Protein AF-T2KP67-F1 (afdb_monomer)

pLDDT: mean 79.99, std 13.38, range [51.03, 97.69]

Structure (mmCIF, N/CA/C/O backbone):
data_AF-T2KP67-F1
#
_entry.id   AF-T2KP67-F1
#
loop_
_atom_site.group_PDB
_atom_site.id
_atom_site.type_symbol
_atom_site.label_atom_id
_atom_site.label_alt_id
_atom_site.label_comp_id
_atom_site.label_asym_id
_atom_site.label_entity_id
_atom_site.label_seq_id
_atom_site.pdbx_PDB_ins_code
_atom_site.Cartn_x
_atom_site.Cartn_y
_atom_site.Cartn_z
_atom_site.occupancy
_atom_site.B_iso_or_equiv
_atom_site.auth_seq_id
_atom_site.auth_comp_id
_atom_site.auth_asym_id
_atom_site.auth_atom_id
_atom_site.pdbx_PDB_model_num
ATOM 1 N N . VAL A 1 1 ? -14.548 -4.766 11.062 1.00 51.03 1 VAL A N 1
ATOM 2 C CA . VAL A 1 1 ? -13.619 -5.915 10.933 1.00 51.03 1 VAL A CA 1
ATOM 3 C C . VAL A 1 1 ? -12.703 -5.662 9.746 1.00 51.03 1 VAL A C 1
ATOM 5 O O . VAL A 1 1 ? -13.209 -5.506 8.644 1.00 51.03 1 VAL A O 1
ATOM 8 N N . ILE A 1 2 ? -11.388 -5.583 9.957 1.00 51.72 2 ILE A N 1
ATOM 9 C CA . ILE A 1 2 ? -10.388 -5.496 8.882 1.00 51.72 2 ILE A CA 1
ATOM 10 C C . ILE A 1 2 ? -9.836 -6.909 8.673 1.00 51.72 2 ILE A C 1
ATOM 12 O O . ILE A 1 2 ? -9.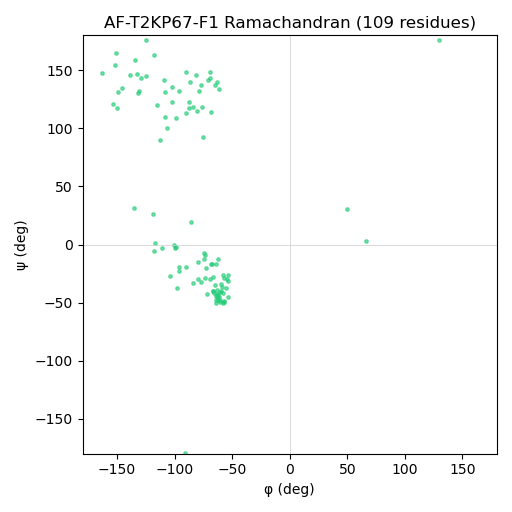149 -7.441 9.546 1.00 51.72 2 ILE A O 1
ATOM 16 N N . SER A 1 3 ? -10.192 -7.541 7.552 1.00 54.12 3 SER A N 1
ATOM 17 C CA . SER A 1 3 ? -9.674 -8.851 7.114 1.00 54.12 3 SER A CA 1
ATOM 18 C C . SER A 1 3 ? -9.703 -9.979 8.162 1.00 54.12 3 SER A C 1
ATOM 20 O O . SER A 1 3 ? -8.847 -10.852 8.133 1.00 54.12 3 SER A O 1
ATOM 22 N N . SER A 1 4 ? -10.662 -9.980 9.093 1.00 51.69 4 SER A N 1
ATOM 23 C CA . SER A 1 4 ? -10.760 -10.942 10.216 1.00 51.69 4 SER A CA 1
ATOM 24 C C . SER A 1 4 ? -9.644 -10.871 11.269 1.00 51.69 4 SER A C 1
ATOM 26 O O . SER A 1 4 ? -9.668 -11.657 12.211 1.00 51.69 4 SER A O 1
ATOM 28 N N . TYR A 1 5 ? -8.701 -9.932 11.156 1.00 51.25 5 TYR A N 1
ATOM 29 C CA . TYR A 1 5 ? -7.563 -9.815 12.077 1.00 51.25 5 TYR A CA 1
ATOM 30 C C . TYR A 1 5 ? -7.702 -8.666 13.075 1.00 51.25 5 TYR A C 1
ATOM 32 O O . TYR A 1 5 ? -7.170 -8.772 14.176 1.00 51.25 5 TYR A O 1
ATOM 40 N N . ALA A 1 6 ? -8.439 -7.606 12.728 1.00 52.38 6 ALA A N 1
ATOM 41 C CA . ALA A 1 6 ? -8.671 -6.473 13.622 1.00 52.38 6 ALA A CA 1
ATOM 42 C C . ALA A 1 6 ? -10.142 -6.058 13.689 1.00 52.38 6 ALA A C 1
ATOM 44 O O . ALA A 1 6 ? -10.876 -6.104 12.692 1.00 52.38 6 ALA A O 1
ATOM 45 N N . HIS A 1 7 ? -10.565 -5.594 14.862 1.00 60.91 7 HIS A N 1
ATOM 46 C CA . HIS A 1 7 ? -11.833 -4.897 15.032 1.00 60.91 7 HIS A CA 1
ATOM 47 C C . HIS A 1 7 ? -11.690 -3.707 15.975 1.00 60.91 7 HIS A C 1
ATOM 49 O O . HIS A 1 7 ? -10.892 -3.741 16.908 1.00 60.91 7 HIS A O 1
ATOM 55 N N . GLY A 1 8 ? -12.462 -2.658 15.691 1.00 57.78 8 GLY A N 1
ATOM 56 C CA . GLY A 1 8 ? -12.661 -1.537 16.599 1.00 57.78 8 GLY A CA 1
ATOM 57 C C . GLY A 1 8 ? -13.642 -1.945 17.685 1.00 57.78 8 GLY A C 1
ATOM 58 O O . GLY A 1 8 ? -14.634 -2.619 17.393 1.00 57.78 8 GLY A O 1
ATOM 59 N N . HIS A 1 9 ? -13.344 -1.574 18.923 1.00 62.62 9 HIS A N 1
ATOM 60 C CA . HIS A 1 9 ? -14.279 -1.720 20.029 1.00 62.62 9 HIS A CA 1
ATOM 61 C C . HIS A 1 9 ? -15.116 -0.451 20.142 1.00 62.62 9 HIS A C 1
ATOM 63 O O . HIS A 1 9 ? -14.594 0.593 20.520 1.00 62.62 9 HIS A O 1
ATOM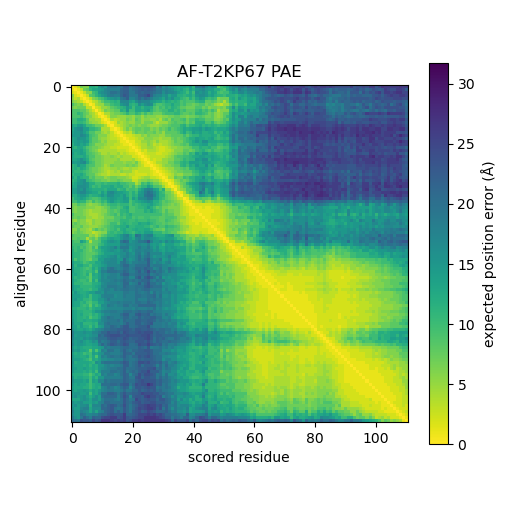 69 N N . ASP A 1 10 ? -16.412 -0.562 19.862 1.00 61.47 10 ASP A N 1
ATOM 70 C CA . ASP A 1 10 ? -17.387 0.431 20.308 1.00 61.47 10 ASP A CA 1
ATOM 71 C C . ASP A 1 10 ? -17.933 0.055 21.684 1.00 61.47 10 ASP A C 1
ATOM 73 O O . ASP A 1 10 ? -18.071 -1.128 22.023 1.00 61.47 10 ASP A O 1
ATOM 77 N N . ASN A 1 11 ? -18.271 1.066 22.485 1.00 68.38 11 ASN A N 1
ATOM 78 C CA . ASN A 1 11 ? -18.896 0.833 23.777 1.00 68.38 11 ASN A CA 1
ATOM 79 C C . ASN A 1 11 ? -20.372 0.430 23.604 1.00 68.38 11 ASN A C 1
ATOM 81 O O . ASN A 1 11 ? -21.282 1.260 23.547 1.00 68.38 11 ASN A O 1
ATOM 85 N N . VAL A 1 12 ? -20.600 -0.880 23.535 1.00 70.50 12 VAL A N 1
ATOM 86 C CA . VAL A 1 12 ? -21.922 -1.488 23.327 1.00 70.50 12 VAL A CA 1
ATOM 87 C C . VAL A 1 12 ? -22.843 -1.432 24.553 1.00 70.50 12 VAL A C 1
ATOM 89 O O . VAL A 1 12 ? -24.022 -1.766 24.439 1.00 70.50 12 VAL A O 1
ATOM 92 N N . THR A 1 13 ? -22.359 -1.023 25.734 1.00 66.25 13 THR A N 1
ATOM 93 C CA . THR A 1 13 ? -23.242 -0.845 26.903 1.00 66.25 13 THR A CA 1
ATOM 94 C C . THR A 1 13 ? -24.050 0.452 26.817 1.00 66.25 13 THR A C 1
ATOM 96 O O . THR A 1 13 ? -25.201 0.474 27.260 1.00 66.25 13 THR A O 1
ATOM 99 N N . GLU A 1 14 ? -23.490 1.497 26.206 1.00 69.19 14 GLU A N 1
ATOM 100 C CA . GLU A 1 14 ? -24.082 2.841 26.147 1.00 69.19 14 GLU A CA 1
ATOM 101 C C . GLU A 1 14 ? -24.827 3.109 24.834 1.00 69.19 14 GLU A C 1
ATOM 103 O O . GLU A 1 14 ? -25.891 3.723 24.850 1.00 69.19 14 GLU A O 1
ATOM 108 N N . ASN A 1 15 ? -24.315 2.604 23.706 1.00 65.81 15 ASN A N 1
ATOM 109 C CA . ASN A 1 15 ? -24.730 3.051 22.370 1.00 65.81 15 ASN A CA 1
ATOM 110 C C . ASN A 1 15 ? -25.348 1.947 21.495 1.00 65.81 15 ASN A C 1
ATOM 112 O O . ASN A 1 15 ? -25.282 2.004 20.268 1.00 65.81 15 ASN A O 1
ATOM 116 N N . THR A 1 16 ? -25.941 0.908 22.088 1.00 69.38 16 THR A N 1
ATOM 117 C CA . THR A 1 16 ? -26.558 -0.197 21.333 1.00 69.38 16 THR A CA 1
ATOM 118 C C . THR A 1 16 ? -27.963 -0.496 21.836 1.00 69.38 16 THR A C 1
ATOM 120 O O . THR A 1 16 ? -28.189 -0.633 23.037 1.00 69.38 16 THR A O 1
ATOM 123 N N . ALA A 1 17 ? -28.912 -0.609 20.902 1.00 72.50 17 ALA A N 1
ATOM 124 C CA . ALA A 1 17 ? -30.273 -1.032 21.208 1.00 72.50 17 ALA A CA 1
ATOM 125 C C . ALA A 1 17 ? -30.269 -2.450 21.798 1.00 72.50 17 ALA A C 1
ATOM 127 O O . ALA A 1 17 ? -29.638 -3.349 21.241 1.00 72.50 17 ALA A O 1
ATOM 128 N N . ASP A 1 18 ? -31.014 -2.669 22.884 1.00 74.88 18 ASP A N 1
ATOM 129 C CA . ASP A 1 18 ? -31.018 -3.950 23.607 1.00 74.88 18 ASP A CA 1
ATOM 130 C C . ASP A 1 18 ? -31.430 -5.143 22.722 1.00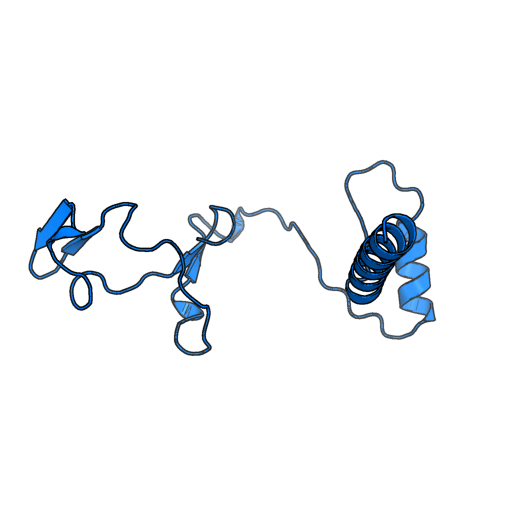 74.88 18 ASP A C 1
ATOM 132 O O . ASP A 1 18 ? -30.973 -6.260 22.942 1.00 74.88 18 ASP A O 1
ATOM 136 N N . SER A 1 19 ? -32.219 -4.910 21.665 1.00 75.06 19 SER A N 1
ATOM 137 C CA . SER A 1 19 ? -32.607 -5.927 20.673 1.00 75.06 19 SER A CA 1
ATOM 138 C C . SER A 1 19 ? -31.439 -6.502 19.865 1.00 75.06 19 SER A C 1
ATOM 140 O O . SER A 1 19 ? -31.580 -7.552 19.238 1.00 75.06 19 SER A O 1
ATOM 142 N N . LEU A 1 20 ? -30.293 -5.824 19.863 1.00 68.56 20 LEU A N 1
ATOM 143 C CA . LEU A 1 20 ? -29.078 -6.258 19.185 1.00 68.56 20 LEU A CA 1
ATOM 144 C C . LEU A 1 20 ? -28.072 -6.898 20.164 1.00 68.56 20 LEU A C 1
ATOM 146 O O . LEU A 1 20 ? -27.017 -7.368 19.745 1.00 68.56 20 LEU A O 1
ATOM 150 N N . LEU A 1 21 ? -28.380 -6.980 21.461 1.00 76.94 21 LEU A N 1
ATOM 151 C CA . LEU A 1 21 ? -27.513 -7.581 22.476 1.00 76.94 21 LEU A CA 1
ATOM 152 C C . LEU A 1 21 ? -28.004 -8.992 22.839 1.00 76.94 21 LEU A C 1
ATOM 154 O O . LEU A 1 21 ? -29.189 -9.214 23.059 1.00 76.94 21 LEU A O 1
ATOM 158 N N . LEU A 1 22 ? -27.088 -9.962 22.936 1.00 79.69 22 LEU A N 1
ATOM 159 C CA . LEU A 1 22 ? -27.393 -11.293 23.484 1.00 79.69 22 LEU A CA 1
ATOM 160 C C . LEU A 1 22 ? -27.549 -11.255 25.009 1.00 79.69 22 LEU A C 1
ATOM 162 O O . LEU A 1 22 ? -28.232 -12.102 25.579 1.00 79.69 22 LEU A O 1
ATOM 166 N N . SER A 1 23 ? -26.864 -10.328 25.681 1.00 80.88 23 SER A N 1
ATOM 167 C CA . SER A 1 23 ? -26.896 -10.161 27.138 1.00 80.88 23 SER A CA 1
ATOM 168 C C . SER A 1 23 ? -26.360 -8.782 27.531 1.00 80.88 23 SER A C 1
ATOM 170 O O . SER A 1 23 ? -25.467 -8.264 26.859 1.00 80.88 23 SER A O 1
ATOM 172 N N . LYS A 1 24 ? -26.875 -8.192 28.616 1.00 79.00 24 LYS A N 1
ATOM 173 C CA . LYS A 1 24 ? -26.426 -6.902 29.159 1.00 79.00 24 LYS A CA 1
ATOM 174 C C . LYS A 1 24 ? -26.525 -6.885 30.687 1.00 79.00 24 LYS A C 1
ATOM 176 O O . LYS A 1 24 ? -27.533 -7.295 31.255 1.00 79.00 24 LYS A 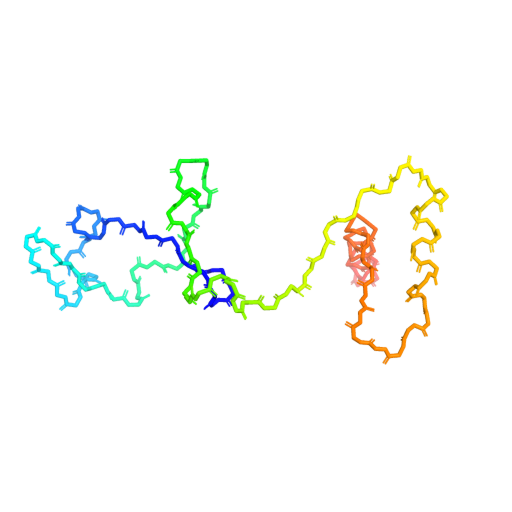O 1
ATOM 181 N N . THR A 1 25 ? -25.481 -6.391 31.335 1.00 80.12 25 THR A N 1
ATOM 182 C CA . THR A 1 25 ? -25.413 -5.986 32.744 1.00 80.12 25 THR A CA 1
ATOM 183 C C . THR A 1 25 ? -24.922 -4.536 32.813 1.00 80.12 25 THR A C 1
ATOM 185 O O . THR A 1 25 ? -24.560 -3.957 31.789 1.00 80.12 25 THR A O 1
ATOM 188 N N . GLU A 1 26 ? -24.866 -3.945 34.011 1.00 73.75 26 GLU A N 1
ATOM 189 C CA . GLU A 1 26 ? -24.366 -2.571 34.197 1.00 73.75 26 GLU A CA 1
ATOM 190 C C . GLU A 1 26 ? -22.929 -2.366 33.686 1.00 73.75 26 GLU A C 1
ATOM 192 O O . GLU A 1 26 ? -22.577 -1.274 33.256 1.00 73.75 26 GLU A O 1
ATOM 197 N N . THR A 1 27 ? -22.098 -3.413 33.702 1.00 74.06 27 THR A N 1
ATOM 198 C CA . THR A 1 27 ? -20.665 -3.324 33.369 1.00 74.06 27 THR A CA 1
ATOM 199 C C . THR A 1 27 ? -20.254 -4.153 32.157 1.00 74.06 27 THR A C 1
ATOM 201 O O . THR A 1 27 ? -19.099 -4.095 31.737 1.00 74.06 27 THR A O 1
ATOM 204 N N . LYS A 1 28 ? -21.160 -4.959 31.592 1.00 72.81 28 LYS A N 1
ATOM 205 C CA . LYS A 1 28 ? -20.825 -5.908 30.528 1.00 72.81 28 LYS A CA 1
ATOM 206 C C . LYS A 1 28 ? -21.998 -6.112 29.584 1.00 72.81 28 LYS A C 1
ATOM 208 O O . LYS A 1 28 ? -23.095 -6.431 30.017 1.00 72.81 28 LYS A O 1
ATOM 213 N N . ALA A 1 29 ? -21.753 -6.029 28.284 1.00 76.69 29 ALA A N 1
ATOM 214 C CA . ALA A 1 29 ? -22.710 -6.443 27.265 1.00 76.69 29 ALA A CA 1
ATOM 215 C C . ALA A 1 29 ? -22.074 -7.475 26.328 1.00 76.69 29 ALA A C 1
ATOM 217 O O . ALA A 1 29 ? -20.877 -7.426 26.049 1.00 76.69 29 ALA A O 1
ATOM 218 N N . ILE A 1 30 ? -22.879 -8.429 25.867 1.00 74.94 30 ILE A N 1
ATOM 219 C CA . ILE A 1 30 ? -22.529 -9.406 24.837 1.00 74.94 30 ILE A CA 1
ATOM 220 C C . ILE A 1 30 ? -23.317 -9.017 23.589 1.00 74.94 30 ILE A C 1
ATOM 222 O O . ILE A 1 30 ? -24.539 -9.143 23.562 1.00 74.94 30 ILE A O 1
ATOM 226 N N . ALA A 1 31 ? -22.621 -8.519 22.573 1.00 70.19 31 ALA A N 1
ATOM 227 C CA . ALA A 1 31 ? -23.215 -8.064 21.321 1.00 70.19 31 ALA A CA 1
ATOM 228 C C . ALA A 1 31 ? -23.508 -9.231 20.360 1.00 70.19 31 ALA A C 1
ATOM 230 O O . ALA A 1 31 ? -22.755 -10.204 20.301 1.00 70.19 31 ALA A O 1
ATOM 231 N N . ASN A 1 32 ? -24.592 -9.123 19.587 1.00 67.88 32 ASN A N 1
ATOM 232 C CA . ASN A 1 32 ? -24.853 -9.988 18.434 1.00 67.88 32 ASN A CA 1
ATOM 233 C C . ASN A 1 32 ? -23.860 -9.691 17.304 1.00 67.88 32 ASN A C 1
ATOM 235 O O . ASN A 1 32 ? -23.449 -8.553 17.113 1.00 67.88 32 ASN A O 1
ATOM 239 N N . ILE A 1 33 ? -23.515 -10.703 16.506 1.00 58.88 33 ILE A N 1
ATOM 240 C CA . ILE A 1 33 ? -22.730 -10.564 15.269 1.00 58.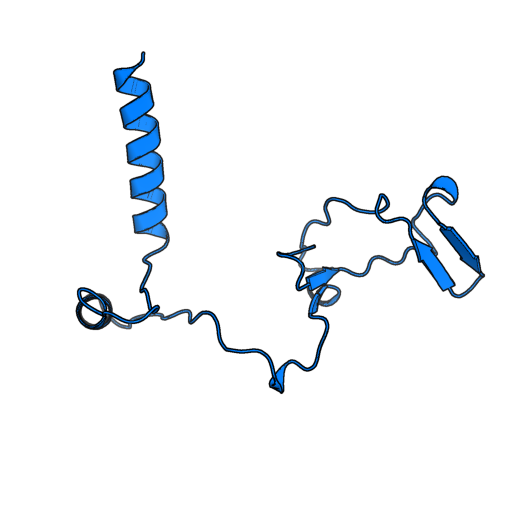88 33 ILE A CA 1
ATOM 241 C C . ILE A 1 33 ? -23.340 -9.533 14.300 1.00 58.88 33 ILE A C 1
ATOM 243 O O . ILE A 1 33 ? -22.616 -8.917 13.525 1.00 58.88 33 ILE A O 1
ATOM 247 N N . ALA A 1 34 ? -24.656 -9.303 14.375 1.00 61.16 34 ALA A N 1
ATOM 248 C CA . ALA A 1 34 ? -25.361 -8.290 13.591 1.00 61.16 34 ALA A CA 1
ATOM 249 C C . ALA A 1 34 ? -25.144 -6.834 14.066 1.00 61.16 34 ALA A C 1
ATOM 251 O O . ALA A 1 34 ? -25.600 -5.916 13.391 1.00 61.16 34 ALA A O 1
ATOM 252 N N . VAL A 1 35 ? -24.480 -6.605 15.209 1.00 61.59 35 VAL A N 1
ATOM 253 C CA . VAL A 1 35 ? -24.373 -5.280 15.854 1.00 61.59 35 VAL A CA 1
ATOM 254 C C . VAL A 1 35 ? -23.515 -4.295 15.059 1.00 61.59 35 VAL A C 1
ATOM 256 O O . VAL A 1 35 ? -23.849 -3.118 15.063 1.00 61.59 35 VAL A O 1
ATOM 259 N N . PHE A 1 36 ? -22.506 -4.732 14.292 1.00 58.50 36 PHE A N 1
ATOM 260 C CA . PHE A 1 36 ? -21.738 -3.820 13.428 1.00 58.50 36 PHE A CA 1
ATOM 261 C C . PHE A 1 36 ? -21.188 -4.511 12.179 1.00 58.50 36 PHE A C 1
ATOM 263 O O . PHE A 1 36 ? -20.337 -5.395 12.261 1.00 58.50 36 PHE A O 1
ATOM 270 N N . THR A 1 37 ? -21.629 -4.063 10.999 1.00 54.47 37 THR A N 1
ATOM 271 C CA . THR A 1 37 ? -21.055 -4.516 9.713 1.00 54.47 37 THR A CA 1
ATOM 272 C C . THR A 1 37 ? -19.994 -3.540 9.181 1.00 54.47 37 THR A C 1
ATOM 274 O O . THR A 1 37 ? -19.137 -3.935 8.393 1.00 54.47 37 THR A O 1
ATOM 277 N N . TYR A 1 38 ? -19.986 -2.284 9.648 1.00 57.62 38 TYR A N 1
ATOM 278 C CA . TYR A 1 38 ? -19.035 -1.256 9.220 1.00 57.62 38 TYR A CA 1
ATOM 279 C C . TYR A 1 38 ? -18.824 -0.204 10.320 1.00 57.62 38 TYR A C 1
ATOM 281 O O . TYR A 1 38 ? -19.784 0.453 10.706 1.00 57.62 38 TYR A O 1
ATOM 289 N N . ASN A 1 39 ? -17.576 -0.038 10.771 1.00 65.25 39 ASN A N 1
ATOM 290 C CA . ASN A 1 39 ? -17.126 1.119 11.551 1.00 65.25 39 ASN A CA 1
ATOM 291 C C . ASN A 1 39 ? -16.096 1.864 10.703 1.00 65.25 39 ASN A C 1
ATOM 293 O O . ASN A 1 39 ? -15.086 1.273 10.308 1.00 65.25 39 ASN A O 1
ATOM 297 N N . GLU A 1 40 ? -16.371 3.130 10.397 1.00 74.69 40 GLU A N 1
ATOM 298 C CA . GLU A 1 40 ? -15.411 4.016 9.742 1.00 74.69 40 GLU A CA 1
ATOM 299 C C . GLU A 1 40 ? -14.222 4.257 10.676 1.00 74.69 40 GLU A C 1
ATOM 301 O O . GLU A 1 40 ? -14.408 4.460 11.875 1.00 74.69 40 GLU A O 1
ATOM 306 N N . ILE A 1 41 ? -13.004 4.221 10.138 1.00 76.69 41 ILE A N 1
ATOM 307 C CA . ILE A 1 41 ? -11.803 4.572 10.900 1.00 76.69 41 ILE A CA 1
ATOM 308 C C . ILE A 1 41 ? -11.654 6.091 10.848 1.00 76.69 41 ILE A C 1
ATOM 310 O O . ILE A 1 41 ? -11.461 6.657 9.773 1.00 76.69 41 ILE A O 1
ATOM 314 N N . THR A 1 42 ? -11.713 6.733 12.007 1.00 83.25 42 THR A N 1
ATOM 315 C CA . THR A 1 42 ? -11.540 8.175 12.189 1.00 83.25 42 THR A CA 1
ATOM 316 C C . THR A 1 42 ? -10.315 8.449 13.068 1.00 83.25 42 THR A C 1
ATOM 318 O O . THR A 1 42 ? -9.843 7.544 13.764 1.00 83.25 42 THR A O 1
ATOM 321 N N . PRO A 1 43 ? -9.772 9.681 13.076 1.00 85.06 43 PRO A N 1
ATOM 322 C CA . PRO A 1 43 ? -8.694 10.049 13.995 1.00 85.06 43 PRO A CA 1
ATOM 323 C C . PRO A 1 43 ? -9.022 9.785 15.472 1.00 85.06 43 PRO A C 1
ATOM 325 O O . PRO A 1 43 ? -8.126 9.495 16.253 1.00 85.06 43 PRO A O 1
ATOM 328 N N . GLU A 1 44 ? -10.297 9.862 15.853 1.00 82.69 44 GLU A N 1
ATOM 329 C CA . GLU A 1 44 ? -10.766 9.698 17.231 1.00 82.69 44 GLU A CA 1
ATOM 330 C C . GLU A 1 44 ? -10.874 8.230 17.654 1.00 82.69 44 GLU A C 1
ATOM 332 O O . GLU A 1 44 ? -10.741 7.928 18.837 1.00 82.69 44 GLU A O 1
ATOM 337 N N . ASN A 1 45 ? -11.137 7.318 16.712 1.00 76.31 45 ASN A N 1
ATOM 338 C CA . ASN A 1 45 ? -11.380 5.909 17.021 1.00 76.31 45 ASN A CA 1
ATOM 339 C C . ASN A 1 45 ? -10.268 4.966 16.548 1.00 76.31 45 ASN A C 1
ATOM 341 O O . ASN A 1 45 ? -10.350 3.775 16.845 1.00 76.31 45 ASN A O 1
ATOM 345 N N . ILE A 1 46 ? -9.235 5.460 15.858 1.00 78.88 46 ILE A N 1
ATOM 346 C CA . ILE A 1 46 ? -8.155 4.630 15.303 1.00 78.88 46 ILE A CA 1
ATOM 347 C C . ILE A 1 46 ? -7.478 3.754 16.368 1.00 78.88 46 ILE A C 1
ATOM 349 O O . ILE A 1 46 ? -7.213 2.581 16.113 1.00 78.88 46 ILE A O 1
ATOM 353 N N . ASP A 1 47 ? -7.315 4.276 17.586 1.00 78.44 47 ASP A N 1
ATOM 354 C CA . ASP A 1 47 ? -6.692 3.569 18.714 1.00 78.44 47 ASP A CA 1
ATOM 355 C C . ASP A 1 47 ? -7.597 2.490 19.341 1.00 78.44 47 ASP A C 1
ATOM 357 O O . ASP A 1 47 ? -7.137 1.658 20.122 1.00 78.44 47 ASP A O 1
ATOM 361 N N . SER A 1 48 ? -8.891 2.465 18.995 1.00 73.75 48 SER A N 1
ATOM 362 C CA . SER A 1 48 ? -9.834 1.429 19.448 1.00 73.75 48 SER A CA 1
ATOM 363 C C . SER A 1 48 ? -9.722 0.125 18.650 1.00 73.75 48 SER A C 1
ATOM 365 O O . SER A 1 48 ? -10.258 -0.906 19.070 1.00 73.75 48 SER A O 1
ATOM 367 N N . PHE A 1 49 ? -9.047 0.158 17.495 1.00 74.25 49 PHE A N 1
ATOM 368 C CA . PHE A 1 49 ? -8.843 -1.003 16.638 1.00 74.25 49 PHE A CA 1
ATOM 369 C C . PHE A 1 49 ? -7.594 -1.751 17.081 1.00 74.25 49 PHE A C 1
ATOM 371 O O . PHE A 1 49 ? -6.493 -1.210 17.065 1.00 74.25 49 PHE A O 1
ATOM 378 N N . HIS A 1 50 ? -7.746 -3.031 17.412 1.00 68.00 50 HIS A N 1
ATOM 379 C CA . HIS A 1 50 ? -6.598 -3.875 17.721 1.00 68.00 50 HIS A CA 1
ATOM 380 C C . HIS A 1 50 ? -6.674 -5.235 17.044 1.00 68.00 50 HIS A C 1
ATOM 382 O O . HIS A 1 50 ? -7.739 -5.718 16.647 1.00 68.00 50 HIS A O 1
ATOM 388 N N . PHE A 1 51 ? -5.498 -5.843 16.922 1.00 65.75 51 PHE A N 1
ATOM 389 C CA . PHE A 1 51 ? -5.328 -7.202 16.443 1.00 65.75 51 PHE A CA 1
ATOM 390 C C . PHE A 1 51 ? -5.455 -8.190 17.601 1.00 65.75 51 PHE A C 1
ATOM 392 O O . PHE A 1 51 ? -4.938 -7.949 18.691 1.00 65.75 51 PHE A O 1
ATOM 399 N N . HIS A 1 52 ? -6.116 -9.321 17.367 1.00 67.62 52 HIS A N 1
ATOM 400 C CA . HIS A 1 52 ? -6.198 -10.394 18.361 1.00 67.62 52 HIS A CA 1
ATOM 401 C C . HIS A 1 52 ? -4.918 -11.231 18.330 1.00 67.62 52 HIS A C 1
ATOM 403 O O . HIS A 1 52 ? -4.639 -11.896 17.335 1.00 67.62 52 HIS A O 1
ATOM 409 N N . GLY A 1 53 ? -4.142 -11.207 19.417 1.00 67.38 53 GLY A N 1
ATOM 410 C CA . GLY A 1 53 ? -2.916 -11.997 19.583 1.00 67.38 53 GLY A CA 1
ATOM 411 C C . GLY A 1 53 ? -1.717 -11.166 20.044 1.00 67.38 53 GLY A C 1
ATOM 412 O O . GLY A 1 53 ? -1.820 -9.954 20.200 1.00 67.38 53 GLY A O 1
ATOM 413 N N . ASN A 1 54 ? -0.581 -11.826 20.290 1.00 78.25 54 ASN A N 1
ATOM 414 C CA . ASN A 1 54 ? 0.663 -11.135 20.630 1.00 78.25 54 ASN A CA 1
ATOM 415 C C . ASN A 1 54 ? 1.276 -10.521 19.350 1.00 78.25 54 ASN A C 1
ATOM 417 O O . ASN A 1 54 ? 1.638 -11.284 18.453 1.00 78.25 54 ASN A O 1
ATOM 421 N N . PRO A 1 55 ? 1.442 -9.189 19.255 1.00 75.00 55 PRO A N 1
ATOM 422 C CA . PRO A 1 55 ? 2.060 -8.553 18.093 1.00 75.00 55 PRO A CA 1
ATOM 423 C C . PRO A 1 55 ? 3.444 -9.111 17.738 1.00 75.00 55 PRO A C 1
ATOM 425 O O . PRO A 1 55 ? 3.777 -9.193 16.559 1.00 75.00 55 PRO A O 1
ATOM 428 N N . ASP A 1 56 ? 4.211 -9.570 18.732 1.00 82.25 56 ASP A N 1
ATOM 429 C CA . ASP A 1 56 ? 5.565 -10.102 18.537 1.00 82.25 56 ASP A CA 1
ATOM 430 C C . ASP A 1 56 ? 5.600 -11.424 17.752 1.00 82.25 56 ASP A C 1
ATOM 432 O O . ASP A 1 56 ? 6.656 -11.820 17.260 1.00 82.25 56 ASP A O 1
ATOM 436 N N . VAL A 1 57 ? 4.465 -12.130 17.629 1.00 82.31 57 VAL A N 1
ATOM 437 C CA . VAL A 1 57 ? 4.385 -13.396 16.875 1.00 82.31 57 VAL A CA 1
ATOM 438 C C . VAL A 1 57 ? 3.808 -13.230 15.470 1.00 82.31 57 VAL A C 1
ATOM 440 O O . VAL A 1 57 ? 3.729 -14.207 14.722 1.00 82.31 57 VAL A O 1
ATOM 443 N N . PHE A 1 58 ? 3.381 -12.023 15.090 1.00 81.25 58 PHE A N 1
ATOM 444 C CA . PHE A 1 58 ? 2.799 -11.797 13.772 1.00 81.25 58 PHE A CA 1
ATOM 445 C C . PHE A 1 58 ? 3.891 -11.699 12.698 1.00 81.25 58 PHE A C 1
ATOM 447 O O . PHE A 1 58 ? 4.862 -10.959 12.864 1.00 81.25 58 PHE A O 1
ATOM 454 N N . PRO A 1 59 ? 3.759 -12.415 11.565 1.00 83.06 59 PRO A N 1
ATOM 455 C CA . PRO A 1 59 ? 4.721 -12.300 10.480 1.00 83.06 59 PRO A CA 1
ATOM 456 C C . PRO A 1 59 ? 4.613 -10.923 9.813 1.00 83.06 59 PRO A C 1
ATOM 458 O O . PRO A 1 59 ? 3.515 -10.407 9.603 1.00 83.06 59 PRO A O 1
ATOM 461 N N . VAL A 1 60 ? 5.746 -10.347 9.404 1.00 83.88 60 VAL A N 1
ATOM 462 C CA . VAL A 1 60 ? 5.749 -9.146 8.556 1.00 83.88 60 VAL A CA 1
ATOM 463 C C . VAL A 1 60 ? 5.223 -9.523 7.172 1.00 83.88 60 VAL A C 1
ATOM 465 O O . VAL A 1 60 ? 5.859 -10.285 6.448 1.00 83.88 60 VAL A O 1
ATOM 468 N N . GLN A 1 61 ? 4.058 -8.989 6.805 1.00 84.12 61 GLN A N 1
ATOM 469 C CA . GLN A 1 61 ? 3.393 -9.304 5.533 1.00 84.12 61 GLN A CA 1
ATOM 470 C C . GLN A 1 61 ? 3.674 -8.280 4.427 1.00 84.12 61 GLN A C 1
ATOM 472 O O . GLN A 1 61 ? 3.547 -8.599 3.248 1.00 84.12 61 GLN A O 1
ATOM 477 N N . ALA A 1 62 ? 4.045 -7.051 4.790 1.00 89.62 62 ALA A N 1
ATOM 478 C CA . ALA A 1 62 ? 4.276 -5.971 3.840 1.00 89.62 62 ALA A CA 1
ATOM 479 C C . ALA A 1 62 ? 5.301 -4.965 4.372 1.00 89.62 62 ALA A C 1
ATOM 481 O O . ALA A 1 62 ? 5.448 -4.780 5.580 1.00 89.62 62 ALA A O 1
ATOM 482 N N . LEU A 1 63 ? 5.975 -4.281 3.447 1.00 91.06 63 LEU A N 1
ATOM 483 C CA . LEU A 1 63 ? 6.889 -3.183 3.736 1.00 91.06 63 LEU A CA 1
ATOM 484 C C . LEU A 1 63 ? 6.571 -2.005 2.814 1.00 91.06 63 LEU A C 1
ATOM 486 O O . LEU A 1 63 ? 6.503 -2.165 1.595 1.00 91.06 63 LEU A O 1
ATOM 490 N N . LEU A 1 64 ? 6.425 -0.812 3.392 1.00 93.00 64 LEU A N 1
ATOM 491 C CA . LEU A 1 64 ? 6.379 0.431 2.630 1.00 93.00 64 LEU A CA 1
ATOM 492 C C . LEU A 1 64 ? 7.802 0.941 2.430 1.00 93.00 64 LEU A C 1
ATOM 494 O O . LEU A 1 64 ? 8.504 1.258 3.389 1.00 93.00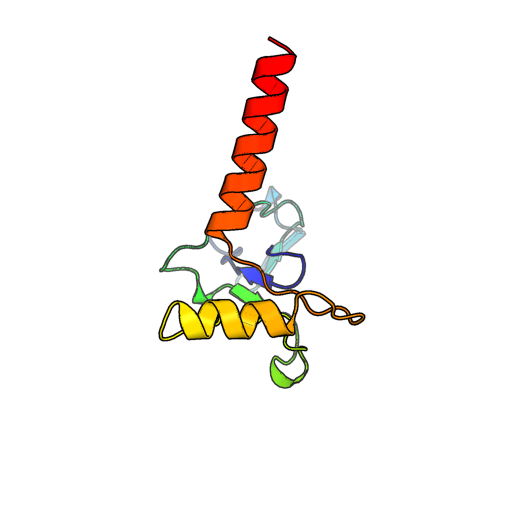 64 LEU A O 1
ATOM 498 N N . VAL A 1 65 ? 8.226 1.023 1.173 1.00 93.31 65 VAL A N 1
ATOM 499 C CA . VAL A 1 65 ? 9.549 1.532 0.808 1.00 93.31 65 VAL A CA 1
ATOM 500 C C . VAL A 1 65 ? 9.387 2.895 0.148 1.00 93.31 65 VAL A C 1
ATOM 502 O O . VAL A 1 65 ? 8.584 3.043 -0.770 1.00 93.31 65 VAL A O 1
ATOM 505 N N . ASN A 1 66 ? 10.171 3.878 0.599 1.00 94.62 66 ASN A N 1
ATOM 506 C CA . ASN A 1 66 ? 10.242 5.218 0.015 1.00 94.62 66 ASN A CA 1
ATOM 507 C C . ASN A 1 66 ? 11.627 5.436 -0.632 1.00 94.62 66 ASN A C 1
ATOM 509 O O . ASN A 1 66 ? 12.564 5.842 0.065 1.00 94.62 66 ASN A O 1
ATOM 513 N N . PRO A 1 67 ? 11.811 5.106 -1.927 1.00 94.31 67 PRO A N 1
ATOM 514 C CA . PRO A 1 67 ? 13.101 5.238 -2.600 1.00 94.31 67 PRO A CA 1
ATOM 515 C C . PRO A 1 67 ? 13.564 6.698 -2.662 1.00 94.31 67 PRO A C 1
ATOM 517 O O . PRO A 1 67 ? 12.776 7.594 -2.953 1.00 94.31 67 PRO A O 1
ATOM 520 N N . LYS A 1 68 ? 14.862 6.946 -2.444 1.00 96.69 68 LYS A N 1
ATOM 521 C CA . LYS A 1 68 ? 15.430 8.310 -2.434 1.00 96.69 68 LYS A CA 1
ATOM 522 C C . LYS A 1 68 ? 15.531 8.934 -3.826 1.00 96.69 68 LYS A C 1
ATOM 524 O O . LYS A 1 68 ? 15.650 10.149 -3.954 1.00 96.69 68 LYS A O 1
ATOM 529 N N . SER A 1 69 ? 15.514 8.110 -4.870 1.00 97.69 69 SER A N 1
ATOM 530 C CA . SER A 1 69 ? 15.602 8.546 -6.258 1.00 97.69 69 SER A CA 1
ATOM 531 C C . SER A 1 69 ? 14.877 7.582 -7.193 1.00 97.69 69 SER A C 1
ATOM 533 O O . SER A 1 69 ? 14.614 6.425 -6.853 1.00 97.69 69 SER A O 1
ATOM 535 N N . LYS A 1 70 ? 14.622 8.033 -8.429 1.00 95.50 70 LYS A N 1
ATOM 536 C CA . LYS A 1 70 ? 14.069 7.168 -9.480 1.00 95.50 70 LYS A CA 1
ATOM 537 C C . LYS A 1 70 ? 14.980 5.978 -9.789 1.00 95.50 70 LYS A C 1
ATOM 539 O O . LYS A 1 70 ? 14.490 4.892 -10.084 1.00 95.50 70 LYS A O 1
ATOM 544 N N . LYS A 1 71 ? 16.299 6.170 -9.694 1.00 97.19 71 LYS A N 1
ATOM 545 C CA . LYS A 1 71 ? 17.279 5.094 -9.860 1.00 97.19 71 LYS A CA 1
ATOM 546 C C . LYS A 1 71 ? 17.111 4.030 -8.776 1.00 97.19 71 LYS A C 1
ATOM 548 O O . LYS A 1 71 ? 17.090 2.848 -9.109 1.00 97.19 71 LYS A O 1
ATOM 553 N N . ASP A 1 72 ? 16.951 4.436 -7.518 1.00 97.06 72 ASP A N 1
ATOM 554 C CA . ASP A 1 7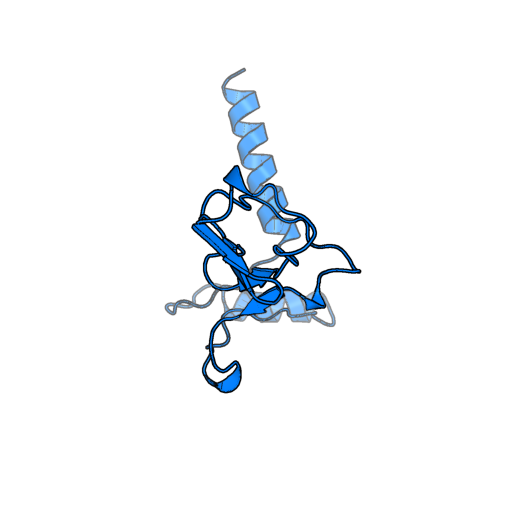2 ? 16.775 3.502 -6.398 1.00 97.06 72 ASP A CA 1
ATOM 555 C C . ASP A 1 72 ? 15.449 2.742 -6.510 1.00 97.06 72 ASP A C 1
ATOM 557 O O . ASP A 1 72 ? 15.416 1.534 -6.292 1.00 97.06 72 ASP A O 1
ATOM 561 N N . GLU A 1 73 ? 14.373 3.421 -6.929 1.00 95.12 73 GLU A N 1
ATOM 562 C CA . GLU A 1 73 ? 13.074 2.790 -7.207 1.00 95.12 73 GLU A CA 1
ATOM 563 C C . GLU A 1 73 ? 13.206 1.698 -8.278 1.00 95.12 73 GLU A C 1
ATOM 565 O O . GLU A 1 73 ? 12.747 0.572 -8.087 1.00 95.12 73 GLU A O 1
ATOM 570 N N . LEU A 1 74 ? 13.836 2.023 -9.410 1.00 94.88 74 LEU A N 1
ATOM 571 C CA . LEU A 1 74 ? 14.014 1.082 -10.515 1.00 94.88 74 LEU A CA 1
ATOM 572 C C . LEU A 1 74 ? 14.947 -0.072 -10.140 1.00 94.88 74 LEU A C 1
ATOM 574 O O . LEU A 1 74 ? 14.648 -1.214 -10.472 1.00 94.88 74 LEU A O 1
ATOM 578 N N . THR A 1 75 ? 16.030 0.212 -9.413 1.00 95.62 75 THR A N 1
ATOM 579 C CA . THR A 1 75 ? 16.964 -0.814 -8.922 1.00 95.62 75 THR A CA 1
ATOM 580 C C . THR A 1 75 ? 16.241 -1.794 -8.004 1.00 95.62 75 THR A C 1
ATOM 582 O O . THR A 1 75 ? 16.327 -3.001 -8.215 1.00 95.62 75 THR A O 1
ATOM 585 N N . LEU A 1 76 ? 15.463 -1.284 -7.041 1.00 94.62 76 LEU A N 1
ATOM 586 C CA . LEU A 1 76 ? 14.651 -2.114 -6.158 1.00 94.62 76 LEU A CA 1
ATOM 587 C C . LEU A 1 76 ? 13.687 -2.982 -6.962 1.00 94.62 76 LEU A C 1
ATOM 589 O O . LEU A 1 76 ? 13.634 -4.180 -6.738 1.00 94.62 76 LEU A O 1
ATOM 593 N N . ARG A 1 77 ? 12.947 -2.407 -7.914 1.00 93.44 77 ARG A N 1
ATOM 594 C CA . ARG A 1 77 ? 11.981 -3.158 -8.728 1.00 93.44 77 ARG A CA 1
ATOM 595 C C . ARG A 1 77 ? 12.647 -4.237 -9.582 1.00 93.44 77 ARG A C 1
ATOM 597 O O . ARG A 1 77 ? 12.115 -5.339 -9.659 1.00 93.44 77 ARG A O 1
ATOM 604 N N . GLY A 1 78 ? 13.817 -3.953 -10.153 1.00 93.88 78 GLY A N 1
ATOM 605 C CA . GLY A 1 78 ? 14.597 -4.921 -10.928 1.00 93.88 78 GLY A CA 1
ATOM 606 C C . GLY A 1 78 ? 14.987 -6.161 -10.117 1.00 93.88 78 GLY A C 1
ATOM 607 O O . GLY A 1 78 ? 14.908 -7.275 -10.627 1.00 93.88 78 GLY A O 1
ATOM 608 N N . CYS A 1 79 ? 15.292 -6.005 -8.822 1.00 92.25 79 CYS A N 1
ATOM 609 C CA . CYS A 1 79 ? 15.563 -7.135 -7.921 1.00 92.25 79 CYS A CA 1
ATOM 610 C C . CYS A 1 79 ? 14.367 -8.094 -7.741 1.00 92.25 79 CYS A C 1
ATOM 612 O O . CYS A 1 79 ? 14.542 -9.178 -7.184 1.00 92.25 79 CYS A O 1
ATOM 614 N N . PHE A 1 80 ? 13.162 -7.703 -8.172 1.00 93.06 80 PHE A N 1
ATOM 615 C CA . PHE A 1 80 ? 11.930 -8.480 -8.029 1.00 93.06 80 PHE A CA 1
ATOM 616 C C . PHE A 1 80 ? 11.299 -8.902 -9.369 1.00 93.06 80 PHE A C 1
ATOM 618 O O . PHE A 1 80 ? 10.273 -9.570 -9.344 1.00 93.06 80 PHE A O 1
ATOM 625 N N . GLU A 1 81 ? 11.884 -8.575 -10.532 1.00 89.25 81 GLU A N 1
ATOM 626 C CA . GLU A 1 81 ? 11.264 -8.880 -11.840 1.00 89.25 81 GLU A CA 1
ATOM 627 C C . GLU A 1 81 ? 11.172 -10.380 -12.165 1.00 89.25 81 GLU A C 1
ATOM 629 O O . GLU A 1 81 ? 10.257 -10.779 -12.877 1.00 89.25 81 GLU A O 1
ATOM 634 N N . ASN A 1 82 ? 12.073 -11.215 -11.633 1.00 85.88 82 ASN A N 1
ATOM 635 C CA . ASN A 1 82 ? 12.143 -12.653 -11.945 1.00 85.88 82 ASN A CA 1
ATOM 636 C C . ASN A 1 82 ? 12.321 -13.526 -10.696 1.00 85.88 82 ASN A C 1
ATOM 638 O O . ASN A 1 82 ? 12.995 -14.557 -10.731 1.00 85.88 82 ASN A O 1
ATOM 642 N N . ARG A 1 83 ? 11.771 -13.094 -9.559 1.00 88.62 83 ARG A N 1
ATOM 643 C CA . ARG A 1 83 ? 11.791 -13.926 -8.354 1.00 88.62 83 ARG A CA 1
ATOM 644 C C . ARG A 1 83 ? 10.837 -15.106 -8.514 1.00 88.62 83 ARG A C 1
ATOM 646 O O . ARG A 1 83 ? 9.751 -14.969 -9.066 1.00 88.62 83 ARG A O 1
ATOM 653 N N . THR A 1 84 ? 11.261 -16.261 -8.013 1.00 86.56 84 THR A N 1
ATOM 654 C CA . THR A 1 84 ? 10.463 -17.495 -7.967 1.00 86.56 84 THR A CA 1
ATOM 655 C C . THR A 1 84 ? 9.821 -17.730 -6.600 1.00 86.56 84 THR A C 1
ATOM 657 O O . THR A 1 84 ? 9.111 -18.717 -6.423 1.00 86.56 84 THR A O 1
ATOM 660 N N . ASP A 1 85 ? 10.079 -16.850 -5.632 1.00 91.06 85 ASP A N 1
ATOM 661 C CA . ASP A 1 85 ? 9.423 -16.862 -4.329 1.00 91.06 85 ASP A CA 1
ATOM 662 C C . ASP A 1 85 ? 8.154 -15.996 -4.318 1.00 91.06 85 ASP A C 1
ATOM 664 O O . ASP A 1 85 ? 7.767 -15.393 -5.317 1.00 91.06 85 ASP A O 1
ATOM 668 N N . ASN A 1 86 ? 7.488 -15.942 -3.164 1.00 87.75 86 ASN A N 1
ATOM 669 C CA . ASN A 1 86 ? 6.192 -15.279 -3.006 1.00 87.75 86 ASN A CA 1
ATOM 670 C C . ASN A 1 86 ? 6.307 -13.770 -2.713 1.00 87.75 86 ASN A C 1
ATOM 672 O O . ASN A 1 86 ? 5.373 -13.182 -2.167 1.00 87.75 86 ASN A O 1
ATOM 676 N N . LEU A 1 87 ? 7.447 -13.138 -3.008 1.00 91.62 87 LEU A N 1
ATOM 677 C CA . LEU A 1 87 ? 7.643 -11.713 -2.759 1.00 91.62 87 LEU A CA 1
ATOM 678 C C . LEU A 1 87 ? 7.368 -10.892 -4.017 1.00 91.62 87 LEU A C 1
ATOM 680 O O . LEU A 1 87 ? 7.914 -11.151 -5.086 1.00 91.62 87 LEU A O 1
ATOM 684 N N . GLN A 1 88 ? 6.576 -9.832 -3.864 1.00 90.56 88 GLN A N 1
ATOM 685 C CA . GLN A 1 88 ? 6.231 -8.920 -4.948 1.00 90.56 88 GLN A CA 1
ATOM 686 C C . GLN A 1 88 ? 6.476 -7.469 -4.535 1.00 90.56 88 GLN A C 1
ATOM 688 O O . GLN A 1 88 ? 6.190 -7.069 -3.408 1.00 90.56 88 GLN A O 1
ATOM 693 N N . VAL A 1 89 ? 6.946 -6.656 -5.483 1.00 92.81 89 VAL A N 1
ATOM 694 C CA . VAL A 1 89 ? 6.952 -5.195 -5.354 1.00 92.81 89 VAL A CA 1
ATOM 695 C C . VAL A 1 89 ? 5.808 -4.622 -6.179 1.00 92.81 89 VAL A C 1
ATOM 697 O O . VAL A 1 89 ? 5.738 -4.824 -7.392 1.00 92.81 89 VAL A O 1
ATOM 700 N N . ILE A 1 90 ? 4.930 -3.867 -5.523 1.00 92.06 90 ILE A N 1
ATOM 701 C CA . ILE A 1 90 ? 3.841 -3.136 -6.171 1.00 92.06 90 ILE A CA 1
ATOM 702 C C . ILE A 1 90 ? 4.125 -1.635 -6.138 1.00 92.06 90 ILE A C 1
ATOM 704 O O . ILE A 1 90 ? 4.621 -1.101 -5.150 1.00 92.06 90 ILE A O 1
ATOM 708 N N . VAL A 1 91 ? 3.780 -0.943 -7.223 1.00 92.94 91 VAL A N 1
ATOM 709 C CA . VAL A 1 91 ? 3.739 0.524 -7.263 1.00 92.94 91 VAL A CA 1
ATOM 710 C C . VAL A 1 91 ? 2.260 0.914 -7.270 1.00 92.94 91 VAL A C 1
ATOM 712 O O . VAL A 1 91 ? 1.637 0.813 -8.331 1.00 92.94 91 VAL A O 1
ATOM 715 N N . PRO A 1 92 ? 1.669 1.316 -6.127 1.00 91.31 92 PRO A N 1
ATOM 716 C CA . PRO A 1 92 ? 0.214 1.413 -5.980 1.00 91.31 92 PRO A CA 1
ATOM 717 C C . PRO A 1 92 ? -0.456 2.267 -7.058 1.00 91.31 92 PRO A C 1
ATOM 719 O O . PRO A 1 92 ? -1.420 1.844 -7.689 1.00 91.31 92 PRO A O 1
ATOM 722 N N . THR A 1 93 ? 0.114 3.436 -7.349 1.00 91.38 93 THR A N 1
ATOM 723 C CA . THR A 1 93 ? -0.414 4.362 -8.361 1.00 91.38 93 THR A CA 1
ATOM 724 C C . THR A 1 93 ? -0.363 3.788 -9.776 1.00 91.38 93 THR A C 1
ATOM 726 O O . THR A 1 93 ? -1.267 4.035 -10.571 1.00 91.38 93 THR A O 1
ATOM 729 N N . LEU A 1 94 ? 0.663 2.996 -10.100 1.00 91.38 94 LEU A N 1
ATOM 730 C CA . LEU A 1 94 ? 0.782 2.332 -11.397 1.00 91.38 94 LEU A CA 1
ATOM 731 C C . LEU A 1 94 ? -0.228 1.189 -11.530 1.00 91.38 94 LEU A C 1
ATOM 733 O O . LEU A 1 94 ? -0.841 1.045 -12.584 1.00 91.38 94 LEU A O 1
ATOM 737 N N . VAL A 1 95 ? -0.397 0.388 -10.476 1.00 91.75 95 VAL A N 1
ATOM 738 C CA . VAL A 1 95 ? -1.351 -0.731 -10.460 1.00 91.75 95 VAL A CA 1
ATOM 739 C C . VAL A 1 95 ? -2.777 -0.206 -10.600 1.00 91.75 95 VAL A C 1
ATOM 741 O O . VAL A 1 95 ? -3.493 -0.641 -11.497 1.00 91.75 95 VAL A O 1
ATOM 744 N N . MET A 1 96 ? -3.161 0.786 -9.793 1.00 94.00 96 MET A N 1
ATOM 745 C CA . MET A 1 96 ? -4.495 1.389 -9.860 1.00 94.00 96 MET A CA 1
ATOM 746 C C . MET A 1 96 ? -4.782 2.018 -11.222 1.00 94.00 96 MET A C 1
ATOM 748 O O . MET A 1 96 ? -5.873 1.833 -11.757 1.00 94.00 96 MET A O 1
ATOM 752 N N . ARG A 1 97 ? -3.797 2.702 -11.821 1.00 95.69 97 ARG A N 1
ATOM 753 C CA . ARG A 1 97 ? -3.939 3.253 -13.174 1.00 95.69 97 ARG A CA 1
ATOM 754 C C . ARG A 1 97 ? -4.199 2.152 -14.201 1.00 95.69 97 ARG A C 1
ATOM 756 O O . ARG A 1 97 ? -5.175 2.240 -14.928 1.00 95.69 97 ARG A O 1
ATOM 763 N N . LYS A 1 98 ? -3.397 1.082 -14.201 1.00 92.75 98 LYS A N 1
ATOM 764 C CA . LYS A 1 98 ? -3.579 -0.050 -15.126 1.00 92.75 98 LYS A CA 1
ATOM 765 C C . LYS A 1 98 ? -4.941 -0.731 -14.968 1.00 92.75 98 LYS A C 1
ATOM 767 O O . LYS A 1 98 ? -5.552 -1.105 -15.968 1.00 92.75 98 LYS A O 1
ATOM 772 N N . LEU A 1 99 ? -5.413 -0.897 -13.731 1.00 93.75 99 LEU A N 1
ATOM 773 C CA . LEU A 1 99 ? -6.739 -1.455 -13.461 1.00 93.75 99 LEU A CA 1
ATOM 774 C C . LEU A 1 99 ? -7.837 -0.567 -14.054 1.00 93.75 99 LEU A C 1
ATOM 776 O O . LEU A 1 99 ? -8.707 -1.065 -14.765 1.00 93.75 99 LEU A O 1
ATOM 780 N N . LEU A 1 100 ? -7.761 0.744 -13.823 1.00 95.12 100 LEU A N 1
ATOM 781 C CA . LEU A 1 100 ? -8.733 1.694 -14.354 1.00 95.12 100 LEU A CA 1
ATOM 782 C C . LEU A 1 100 ? -8.707 1.751 -15.889 1.00 95.12 100 LEU A C 1
ATOM 784 O O . LEU A 1 100 ? -9.764 1.687 -16.515 1.00 95.12 100 LEU A O 1
ATOM 788 N N . ASP A 1 101 ? -7.516 1.796 -16.490 1.00 95.06 101 ASP A N 1
ATOM 789 C CA . ASP A 1 101 ? -7.333 1.784 -1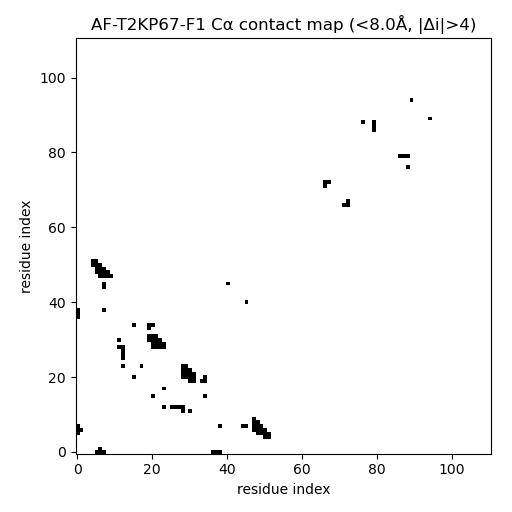7.945 1.00 95.06 101 ASP A CA 1
ATOM 790 C C . ASP A 1 101 ? -7.972 0.536 -18.567 1.00 95.06 101 ASP A C 1
ATOM 792 O O . ASP A 1 101 ? -8.650 0.623 -19.592 1.00 95.06 101 ASP A O 1
ATOM 796 N N . THR A 1 102 ? -7.813 -0.623 -17.922 1.00 93.06 102 THR A N 1
ATOM 797 C CA . THR A 1 102 ? -8.411 -1.887 -18.371 1.00 93.06 102 THR A CA 1
ATOM 798 C C . THR A 1 102 ? -9.938 -1.825 -18.323 1.00 93.06 102 THR A C 1
ATOM 800 O O . THR A 1 102 ? -10.597 -2.158 -19.306 1.00 93.06 102 THR A O 1
ATOM 803 N N . VAL A 1 103 ? -10.512 -1.356 -17.210 1.00 93.19 103 VAL A N 1
ATOM 804 C CA . VAL A 1 103 ? -11.972 -1.240 -17.039 1.00 93.19 103 VAL A CA 1
ATOM 805 C C . VAL A 1 103 ? -12.582 -0.290 -18.072 1.00 93.19 103 VAL A C 1
ATOM 807 O O . VAL A 1 103 ? -13.589 -0.622 -18.698 1.00 93.19 103 VAL A O 1
ATOM 810 N N . ILE A 1 104 ? -11.960 0.871 -18.291 1.00 94.06 104 ILE A N 1
ATOM 811 C CA . ILE A 1 104 ? -12.418 1.847 -19.289 1.00 94.06 104 ILE A CA 1
ATOM 812 C C . ILE A 1 104 ? -12.290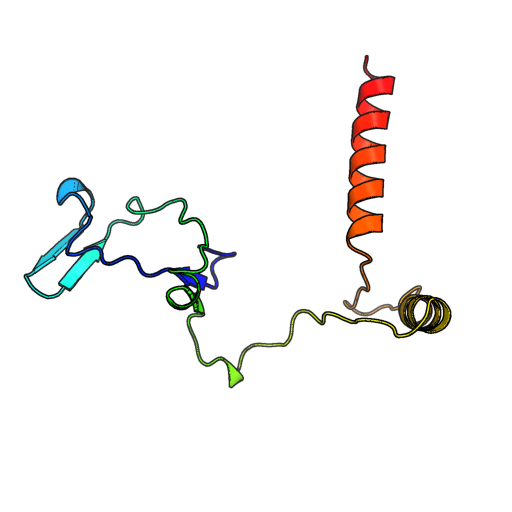 1.274 -20.706 1.00 94.06 104 ILE A C 1
ATOM 814 O O . ILE A 1 104 ? -13.206 1.430 -21.510 1.00 94.06 104 ILE A O 1
ATOM 818 N N . SER A 1 105 ? -11.193 0.577 -21.009 1.00 92.25 105 SER A N 1
ATOM 819 C CA . SER A 1 105 ? -10.984 -0.038 -22.326 1.00 92.25 105 SER A CA 1
ATOM 820 C C . SER A 1 105 ? -12.045 -1.093 -22.637 1.00 92.25 105 SER A C 1
ATOM 822 O O . SER A 1 105 ? -12.597 -1.097 -23.733 1.00 92.25 105 SER A O 1
ATOM 824 N N . VAL A 1 106 ? -12.382 -1.948 -21.665 1.00 92.06 106 VAL A N 1
ATOM 825 C CA . VAL A 1 106 ? -13.456 -2.945 -21.811 1.00 92.06 106 VAL A CA 1
ATOM 826 C C . VAL A 1 106 ? -14.806 -2.264 -22.025 1.00 92.06 106 VAL A C 1
ATOM 828 O O . VAL A 1 106 ? -15.556 -2.672 -22.908 1.00 92.06 106 VAL A O 1
ATOM 831 N N . LYS A 1 107 ? -15.105 -1.193 -21.277 1.00 90.62 107 LYS A N 1
ATOM 832 C CA . LYS A 1 107 ? -16.327 -0.404 -21.483 1.00 90.62 107 LYS A CA 1
ATOM 833 C C . LYS A 1 107 ? -16.412 0.128 -22.918 1.00 90.62 107 LYS A C 1
ATOM 835 O O . LYS A 1 107 ? -17.438 -0.067 -23.550 1.00 90.62 107 LYS A O 1
ATOM 840 N N . ASN A 1 108 ? -15.352 0.756 -23.425 1.00 89.81 108 ASN A N 1
ATOM 841 C CA . ASN A 1 108 ? -15.326 1.350 -24.770 1.00 89.81 108 ASN A CA 1
ATOM 842 C C . ASN A 1 108 ? -15.368 0.315 -25.908 1.00 89.81 108 ASN A C 1
ATOM 844 O O . ASN A 1 108 ? -15.579 0.679 -27.058 1.00 89.81 108 ASN A O 1
ATOM 848 N N . LEU A 1 109 ? -15.081 -0.957 -25.620 1.00 89.69 109 LEU A N 1
ATOM 849 C CA . LEU A 1 109 ? -15.223 -2.041 -26.593 1.00 89.69 109 LEU A CA 1
ATOM 850 C C . LEU A 1 109 ? -16.666 -2.566 -26.649 1.00 89.69 109 LEU A C 1
ATOM 852 O O . LEU A 1 109 ? -17.109 -3.033 -27.695 1.00 89.69 109 LEU A O 1
ATOM 856 N N . LEU A 1 110 ? -17.370 -2.543 -25.513 1.00 81.88 110 LEU A N 1
ATOM 857 C CA . LEU A 1 110 ? -18.724 -3.084 -25.365 1.00 81.88 110 LEU A CA 1
ATOM 858 C C . LEU A 1 110 ? -19.834 -2.064 -25.669 1.00 81.88 110 LEU A C 1
ATOM 860 O O . LEU A 1 110 ? -20.968 -2.477 -25.909 1.00 81.88 110 LEU A O 1
ATOM 864 N N . PHE A 1 111 ? -19.518 -0.768 -25.643 1.00 64.81 111 PHE A N 1
ATOM 865 C CA . PHE A 1 111 ? -20.427 0.355 -25.887 1.00 64.81 111 PHE A CA 1
ATOM 866 C C . PHE A 1 111 ? -19.792 1.350 -26.854 1.00 64.81 111 PHE A C 1
ATOM 868 O O . PHE A 1 111 ? -20.556 1.958 -27.634 1.00 64.81 111 PHE A O 1
#

Organism: Formosa agariphila (strain DSM 15362 / KCTC 12365 / LMG 23005 / KMM 3901 / M-2Alg 35-1) (NCBI:txid1347342)

Foldseek 3Di:
DPVVFKDFDDPCQPPPDCVQWPDDDPVDTHGHPPGDPDDDDDPVRVVRMDGPDDPVPDDDPDDDDDAPDPVRVVVVQVVAPDDPDPDHDDDPVVVVVVVVVVVVVVVVVVD

Mean predicted aligned error: 12.6 Å

Sequence (111 aa):
VISSYAHGHDNVTENTADSLLLSKTETKAIANIAVFTYNEITPENIDSFHFHGNPDVFPVQALLVNPKSKKDELTLRGCFENRTDNLQVIVPTLVMRKLLDTVISVKNLLF

Secondary structure (DSSP, 8-state):
-BTTTEEE---TTTSS-GGGEEEE-SS-EEE-GGG-S-----TTTGGGEEESS-GGGS---------SSHHHHHHHHHTTTT--SS-----HHHHHHHHHHHHHHHHHHH-

Radius of gyration: 21.99 Å; Cα contacts (8 Å, |Δi|>4): 63; chains: 1; bounding box: 50×28×61 Å

Solvent-accessible surface area (backbone atoms only — not comparable to full-atom values): 7408 Å² total; per-residue (Å²): 100,53,92,88,49,29,42,64,66,72,69,57,76,83,77,49,64,69,92,45,38,79,43,75,54,99,88,49,56,42,74,36,86,83,64,66,90,75,76,85,84,42,94,89,49,50,87,43,44,46,62,83,72,65,76,90,75,58,78,87,86,78,82,91,80,82,61,93,42,73,65,50,43,51,53,56,49,60,76,43,73,81,59,89,64,97,67,81,85,81,56,68,71,60,52,54,48,52,52,50,53,49,54,52,51,54,48,67,72,76,104